Protein AF-A0A7W1ZQX0-F1 (afdb_monomer)

Sequence (144 aa):
MRLIITICLLLVVGCSRSSKIEDSPISLTTNDIIRVETDRGGAAIIQFTTFGPDQEALYRWRYRAPQSKTVQSGTGRVVESFDRKAKSDGNYEVVPNAEHDTTVRAGDLMLEWSYGSDTNGFLYFDPSDTKIQLLDGDNFERKL

pLDDT: mean 84.37, std 21.08, range [29.2, 98.5]

Secondary structure (DSSP, 8-state):
------------------------PEEE-TT-EEEEEETTS-EEEEEEEEEETTTEEEEEEEEE-TT--PPEEEEEEEE--EEEEE-TTS-EEEEE-TT-B-EEEETTEEEEEEEEETTEEEEE--TTTEEEEEE-GGGTTT--

Nearest PDB structures (foldseek):
  7a0q-assembly1_A  TM=3.054E-01  e=5.943E-01  Fusarium vanettenii 77-13-4
  5bsz-assembly1_A  TM=3.217E-01  e=8.138E-01  Streptoalloteichus sp. ATCC 53650
  2wz0-assembly1_F  TM=2.858E-01  e=2.444E+00  Homo sapiens
  1to4-assembly1_A  TM=3.345E-01  e=3.717E+00  Schistosoma mansoni

Radius of gyration: 21.42 Å; Cα contacts (8 Å, |Δi|>4): 295; chains: 1; bounding box: 72×27×56 Å

Foldseek 3Di:
DDDDDDDDPDDPDDPDPPPPPVQPWDKDFQQKWKWKAFPLGKIKIKGWNFAAPQFKTKIKMWIDDRPGPDIDIDIDMAHQDWDWDADPVRHTDTGGDPRHGQWDDHPPDTWGKGGDHRGIITITDDPVTMDMDIDGNVCRPPPD

Mean predicted aligned error: 9.75 Å

Structure (mmCIF, N/CA/C/O backbone):
data_AF-A0A7W1ZQX0-F1
#
_entry.id   AF-A0A7W1ZQX0-F1
#
loop_
_atom_site.group_PDB
_atom_site.id
_atom_site.type_symbol
_atom_site.label_atom_id
_atom_site.label_alt_id
_atom_site.label_comp_id
_atom_site.label_asym_id
_atom_site.label_entity_id
_atom_site.label_seq_id
_atom_site.pdbx_PDB_ins_code
_atom_site.Cartn_x
_atom_site.Cartn_y
_atom_site.Cartn_z
_atom_site.occupancy
_atom_site.B_iso_or_equiv
_atom_site.auth_seq_id
_atom_site.auth_comp_id
_atom_site.auth_asym_id
_atom_site.a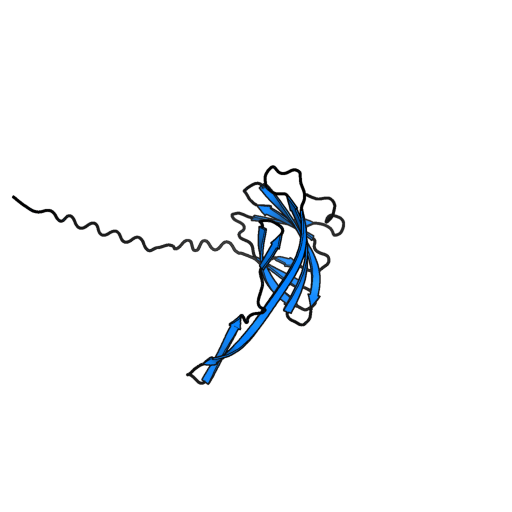uth_atom_id
_atom_site.pdbx_PDB_model_num
ATOM 1 N N . MET A 1 1 ? -57.800 -11.682 -35.455 1.00 35.97 1 MET A N 1
ATOM 2 C CA . MET A 1 1 ? -56.720 -12.424 -36.141 1.00 35.97 1 MET A CA 1
ATOM 3 C C . MET A 1 1 ? -55.493 -11.519 -36.152 1.00 35.97 1 MET A C 1
ATOM 5 O O . MET A 1 1 ? -55.662 -10.408 -36.617 1.00 35.97 1 MET A O 1
ATOM 9 N N . ARG A 1 2 ? -54.383 -11.961 -35.520 1.00 30.78 2 ARG A N 1
ATOM 10 C CA . ARG A 1 2 ? -52.945 -11.558 -35.617 1.00 30.78 2 ARG A CA 1
ATOM 11 C C . ARG A 1 2 ? -52.621 -10.167 -36.232 1.00 30.78 2 ARG A C 1
ATOM 13 O O . ARG A 1 2 ? -53.114 -9.870 -37.302 1.00 30.78 2 ARG A O 1
ATOM 20 N N . LEU A 1 3 ? -51.725 -9.316 -35.724 1.00 29.20 3 LEU A N 1
ATOM 21 C CA . LEU A 1 3 ? -50.488 -9.551 -34.974 1.00 29.20 3 LEU A CA 1
ATOM 22 C C . LEU A 1 3 ? -49.967 -8.221 -34.374 1.00 29.20 3 LEU A C 1
ATOM 24 O O . LEU A 1 3 ? -50.158 -7.149 -34.938 1.00 29.20 3 LEU A O 1
ATOM 28 N N . ILE A 1 4 ? -49.279 -8.362 -33.246 1.00 38.91 4 ILE A N 1
ATOM 29 C CA . ILE A 1 4 ? -48.418 -7.419 -32.518 1.00 38.91 4 ILE A CA 1
ATOM 30 C C . ILE A 1 4 ? -47.214 -6.988 -33.383 1.00 38.91 4 ILE A C 1
ATOM 32 O O . ILE A 1 4 ? -46.764 -7.797 -34.187 1.00 38.91 4 ILE A O 1
ATOM 36 N N . ILE A 1 5 ? -46.687 -5.769 -33.179 1.00 35.41 5 ILE A N 1
ATOM 37 C CA . ILE A 1 5 ? -45.269 -5.448 -32.868 1.00 35.41 5 ILE A CA 1
ATOM 38 C C . ILE A 1 5 ? -45.212 -3.963 -32.457 1.00 35.41 5 ILE A C 1
ATOM 40 O O . ILE A 1 5 ? -45.185 -3.055 -33.283 1.00 35.41 5 ILE A O 1
ATOM 44 N N . THR A 1 6 ? -45.211 -3.725 -31.145 1.00 36.56 6 THR A N 1
ATOM 45 C CA . THR A 1 6 ? -44.746 -2.472 -30.542 1.00 36.56 6 THR A CA 1
ATOM 46 C C . THR A 1 6 ? -43.233 -2.587 -30.418 1.00 36.56 6 THR A C 1
ATOM 48 O O . THR A 1 6 ? -42.734 -3.464 -29.715 1.00 36.56 6 THR A O 1
ATOM 51 N N . ILE A 1 7 ? -42.498 -1.741 -31.135 1.00 39.75 7 ILE A N 1
ATOM 52 C CA . ILE A 1 7 ? -41.038 -1.675 -31.052 1.00 39.75 7 ILE A CA 1
ATOM 53 C C . ILE A 1 7 ? -40.672 -1.005 -29.723 1.00 39.75 7 ILE A C 1
ATOM 55 O O . ILE A 1 7 ? -40.751 0.212 -29.578 1.00 39.75 7 ILE A O 1
ATOM 59 N N . CYS A 1 8 ? -40.278 -1.818 -28.743 1.00 31.23 8 CYS A N 1
ATOM 60 C CA . CYS A 1 8 ? -39.456 -1.380 -27.621 1.00 31.23 8 CYS A CA 1
ATOM 61 C C . CYS A 1 8 ? -38.019 -1.230 -28.125 1.00 31.23 8 CYS A C 1
ATOM 63 O O . CYS A 1 8 ? -37.318 -2.226 -28.291 1.00 31.23 8 CYS A O 1
ATOM 65 N N . LEU A 1 9 ? -37.568 0.004 -28.349 1.00 32.53 9 LEU A N 1
ATOM 66 C CA . LEU A 1 9 ? -36.142 0.284 -28.482 1.00 32.53 9 LEU A CA 1
ATOM 67 C C . LEU A 1 9 ? -35.592 0.622 -27.092 1.00 32.53 9 LEU A C 1
ATOM 69 O O . LEU A 1 9 ? -35.579 1.774 -26.666 1.00 32.53 9 LEU A O 1
ATOM 73 N N . LEU A 1 10 ? -35.190 -0.421 -26.364 1.00 33.03 10 LEU A N 1
ATOM 74 C CA . LEU A 1 10 ? -34.344 -0.305 -25.182 1.00 33.03 10 LEU A CA 1
ATOM 75 C C . LEU A 1 10 ? -32.905 -0.091 -25.678 1.00 33.03 10 LEU A C 1
ATOM 77 O O . LEU A 1 10 ? -32.264 -1.029 -26.143 1.00 33.03 10 LEU A O 1
ATOM 81 N N . LEU A 1 11 ? -32.393 1.134 -25.592 1.00 34.19 11 LEU A N 1
ATOM 82 C CA . LEU A 1 11 ? -30.955 1.401 -25.657 1.00 34.19 11 LEU A CA 1
ATOM 83 C C . LEU A 1 11 ? -30.499 1.785 -24.252 1.00 34.19 11 LEU A C 1
ATOM 85 O O . LEU A 1 11 ? -30.452 2.952 -23.879 1.00 34.19 11 LEU A O 1
ATOM 89 N N . VAL A 1 12 ? -30.201 0.758 -23.458 1.00 42.31 12 VAL A N 1
ATOM 90 C CA . VAL A 1 12 ? -29.390 0.875 -22.245 1.00 42.31 12 VAL A CA 1
ATOM 91 C C . VAL A 1 12 ? -27.971 0.498 -22.640 1.00 42.31 12 VAL A C 1
ATOM 93 O O . VAL A 1 12 ? -27.613 -0.668 -22.564 1.00 42.31 12 VAL A O 1
ATOM 96 N N . VAL A 1 13 ? -27.16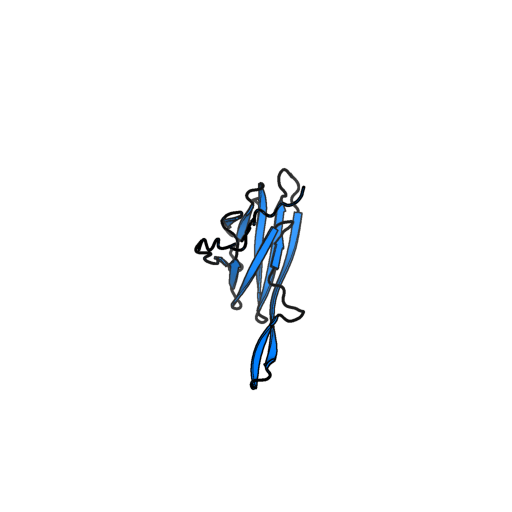8 1.469 -23.074 1.00 46.41 13 VAL A N 1
ATOM 97 C CA . VAL A 1 13 ? -25.711 1.433 -22.882 1.00 46.41 13 VAL A CA 1
ATOM 98 C C . VAL A 1 13 ? -25.248 2.873 -22.724 1.00 46.41 13 VAL A C 1
ATOM 100 O O . VAL A 1 13 ? -25.135 3.632 -23.679 1.00 46.41 13 VAL A O 1
ATOM 103 N N . GLY A 1 14 ? -25.032 3.253 -21.476 1.00 30.81 14 GLY A N 1
ATOM 104 C CA . GLY A 1 14 ? -24.571 4.576 -21.097 1.00 30.81 14 GLY A CA 1
ATOM 105 C C . GLY A 1 14 ? -24.135 4.556 -19.646 1.00 30.81 14 GLY A C 1
ATOM 106 O O . GLY A 1 14 ? -24.608 5.354 -18.845 1.00 30.81 14 GLY A O 1
ATOM 107 N N . CYS A 1 15 ? -23.268 3.604 -19.286 1.00 33.09 15 CYS A N 1
ATOM 108 C CA . CYS A 1 15 ? -22.515 3.697 -18.044 1.00 33.09 15 CYS A CA 1
ATOM 109 C C . CYS A 1 15 ? -21.479 4.812 -18.242 1.00 33.09 15 CYS A C 1
ATOM 111 O O . CYS A 1 15 ? -20.339 4.566 -18.609 1.00 33.09 15 CYS A O 1
ATOM 113 N N . SER A 1 16 ? -21.916 6.060 -18.094 1.00 42.66 16 SER A N 1
ATOM 114 C CA . SER A 1 16 ? -21.031 7.206 -17.937 1.00 42.66 16 SER A CA 1
ATOM 115 C C . SER A 1 16 ? -21.400 7.890 -16.632 1.00 42.66 16 SER A C 1
ATOM 117 O O . SER A 1 16 ? -22.096 8.902 -16.592 1.00 42.66 16 SER A O 1
ATOM 119 N N . ARG A 1 17 ? -20.944 7.293 -15.530 1.00 35.38 17 ARG A N 1
ATOM 120 C CA . ARG A 1 17 ? -20.586 8.066 -14.343 1.00 35.38 17 ARG A CA 1
ATOM 121 C C . ARG A 1 17 ? -19.086 8.309 -14.402 1.00 35.38 17 ARG A C 1
ATOM 123 O O . ARG A 1 17 ? -18.311 7.696 -13.690 1.00 35.38 17 ARG A O 1
ATOM 130 N N . SER A 1 18 ? -18.695 9.234 -15.272 1.00 45.91 18 SER A N 1
ATOM 131 C CA . SER A 1 18 ? -17.502 10.037 -15.028 1.00 45.91 18 SER A CA 1
ATOM 132 C C . SER A 1 18 ? -17.876 11.097 -13.990 1.00 45.91 18 SER A C 1
ATOM 134 O O . SER A 1 18 ? -18.115 12.254 -14.332 1.00 45.91 18 SER A O 1
ATOM 136 N N . SER A 1 19 ? -17.970 10.708 -12.720 1.00 33.88 19 SER A N 1
ATOM 137 C CA . SER A 1 19 ? -17.746 11.655 -11.632 1.00 33.88 19 SER A CA 1
ATOM 138 C C . SER A 1 19 ? -16.254 11.622 -11.367 1.00 33.88 19 SER A C 1
ATOM 140 O O . SER A 1 19 ? -15.772 10.714 -10.702 1.00 33.88 19 SER A O 1
ATOM 142 N N . LYS A 1 20 ? -15.529 12.587 -11.939 1.00 42.81 20 LYS A N 1
ATOM 143 C CA . LYS A 1 20 ? -14.195 12.936 -11.462 1.00 42.81 20 LYS A CA 1
ATOM 144 C C . LYS A 1 20 ? -14.340 13.352 -10.002 1.00 42.81 20 LYS A C 1
ATOM 146 O O . LYS A 1 20 ? -14.658 14.506 -9.721 1.00 42.81 20 LYS A O 1
ATOM 151 N N . ILE A 1 21 ? -14.193 12.402 -9.095 1.00 42.38 21 ILE A N 1
ATOM 152 C CA . ILE A 1 21 ? -13.617 12.721 -7.806 1.00 42.38 21 ILE A CA 1
ATOM 153 C C . ILE A 1 21 ? -12.132 12.886 -8.129 1.00 42.38 21 ILE A C 1
ATOM 155 O O . ILE A 1 21 ? -11.581 12.112 -8.909 1.00 42.38 21 ILE A O 1
ATOM 159 N N . GLU A 1 22 ? -11.514 13.985 -7.707 1.00 44.53 22 GLU A N 1
ATOM 160 C CA . GLU A 1 22 ? -10.061 14.088 -7.810 1.00 44.53 22 GLU A CA 1
ATOM 161 C C . GLU A 1 22 ? -9.473 13.044 -6.858 1.00 44.53 22 GLU A C 1
ATOM 163 O O . GLU A 1 22 ? -9.246 13.320 -5.681 1.00 44.53 22 GLU A O 1
ATOM 168 N N . ASP A 1 23 ? -9.289 11.834 -7.387 1.00 58.62 23 ASP A N 1
ATOM 169 C CA . ASP A 1 23 ? -8.610 10.689 -6.788 1.00 58.62 23 ASP A CA 1
ATOM 170 C C . AS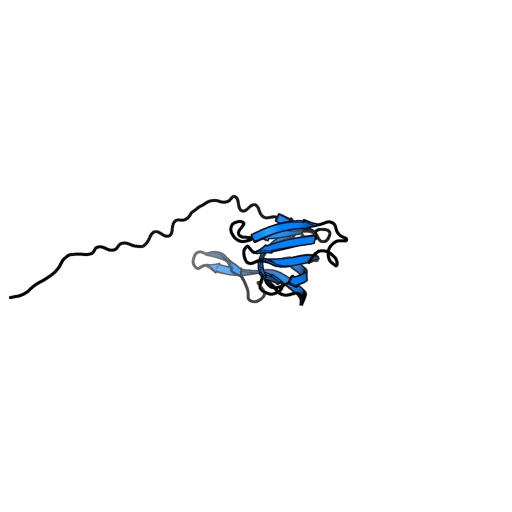P A 1 23 ? -7.125 11.036 -6.657 1.00 58.62 23 ASP A C 1
ATOM 172 O O . ASP A 1 23 ? -6.269 10.542 -7.389 1.00 58.62 23 ASP A O 1
ATOM 176 N N . SER A 1 24 ? -6.812 12.000 -5.793 1.00 70.94 24 SER A N 1
ATOM 177 C CA . SER A 1 24 ? -5.429 12.367 -5.530 1.00 70.94 24 SER A CA 1
ATOM 178 C C . SER A 1 24 ? -4.794 11.210 -4.766 1.00 70.94 24 SER A C 1
ATOM 180 O O . SER A 1 24 ? -5.219 10.939 -3.636 1.00 70.94 24 SER A O 1
ATOM 182 N N . PRO A 1 25 ? -3.806 10.513 -5.351 1.00 87.81 25 PRO A N 1
ATOM 183 C CA . PRO A 1 25 ? -3.139 9.433 -4.653 1.00 87.81 25 PRO A CA 1
ATOM 184 C C . PRO A 1 25 ? -2.486 9.956 -3.379 1.00 87.81 25 PRO A C 1
ATOM 186 O O . PRO A 1 25 ? -1.982 11.082 -3.329 1.00 87.81 25 PRO A O 1
ATOM 189 N N . ILE A 1 26 ? -2.443 9.114 -2.353 1.00 92.19 26 ILE A N 1
ATOM 190 C CA . ILE A 1 26 ? -1.712 9.438 -1.129 1.00 92.19 26 ILE A CA 1
ATOM 191 C C . ILE A 1 26 ? -0.291 8.908 -1.280 1.00 92.19 26 ILE A C 1
ATOM 193 O O . ILE A 1 26 ? -0.095 7.702 -1.411 1.00 92.19 26 ILE A O 1
ATOM 197 N N . SER A 1 27 ? 0.694 9.807 -1.243 1.00 94.75 27 SER A N 1
ATOM 198 C CA . SER A 1 27 ? 2.105 9.425 -1.128 1.00 94.75 27 SER A CA 1
ATOM 199 C C . SER A 1 27 ? 2.390 8.940 0.291 1.00 94.75 27 SER A C 1
ATOM 201 O O . SER A 1 27 ? 2.053 9.629 1.252 1.00 94.75 27 SER A O 1
ATOM 203 N N . LEU A 1 28 ? 3.057 7.796 0.417 1.00 94.62 28 LEU A N 1
ATOM 204 C CA . LEU A 1 28 ? 3.396 7.163 1.690 1.00 94.62 28 LEU A CA 1
ATOM 205 C C . LEU A 1 28 ? 4.870 6.777 1.750 1.00 94.62 28 LEU A C 1
ATOM 207 O O . LEU A 1 28 ? 5.441 6.311 0.767 1.00 94.62 28 LEU A O 1
ATOM 211 N N . THR A 1 29 ? 5.450 6.926 2.933 1.00 95.38 29 THR A N 1
ATOM 212 C CA . THR A 1 29 ? 6.800 6.505 3.316 1.00 95.38 29 THR A CA 1
ATOM 213 C C . THR A 1 29 ? 6.733 5.412 4.385 1.00 95.38 29 THR A C 1
ATOM 215 O O . THR A 1 29 ? 5.661 5.063 4.879 1.00 95.38 29 THR A O 1
ATOM 218 N N . THR A 1 30 ? 7.881 4.873 4.803 1.00 94.56 30 THR A N 1
ATOM 219 C CA . THR A 1 30 ? 7.924 3.867 5.881 1.00 94.56 30 THR A CA 1
ATOM 220 C C . THR A 1 30 ? 7.550 4.417 7.261 1.00 94.56 30 THR A C 1
ATOM 222 O O . THR A 1 30 ? 7.267 3.651 8.186 1.00 94.56 30 THR A O 1
ATOM 225 N N . ASN A 1 31 ? 7.566 5.744 7.418 1.00 92.19 31 ASN A N 1
ATOM 226 C CA . ASN A 1 31 ? 7.183 6.419 8.658 1.00 92.19 31 ASN A CA 1
ATOM 227 C C . ASN A 1 31 ? 5.668 6.615 8.767 1.00 92.19 31 ASN A C 1
ATOM 229 O O . ASN A 1 31 ? 5.164 6.854 9.865 1.00 92.19 31 ASN A O 1
ATOM 233 N N . ASP A 1 32 ? 4.952 6.502 7.648 1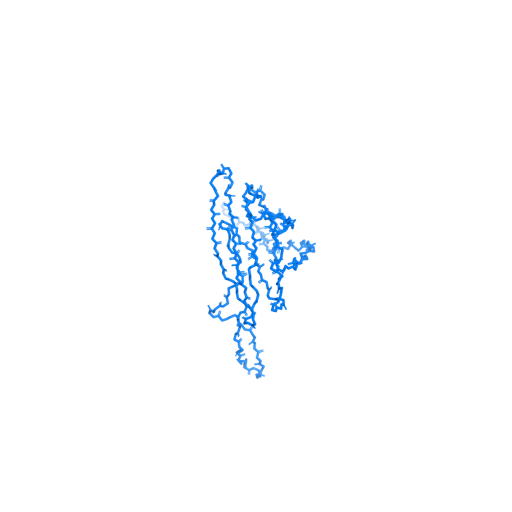.00 94.44 32 ASP A N 1
ATOM 234 C CA . ASP A 1 32 ? 3.519 6.732 7.597 1.00 94.44 32 ASP A CA 1
ATOM 235 C C . ASP A 1 32 ? 2.758 5.468 7.987 1.00 94.44 32 ASP A C 1
ATOM 237 O O . ASP A 1 32 ? 3.003 4.365 7.490 1.00 94.44 32 ASP A O 1
ATOM 241 N N . ILE A 1 33 ? 1.786 5.643 8.876 1.00 95.00 33 ILE A N 1
ATOM 242 C CA . ILE A 1 33 ? 0.800 4.621 9.201 1.00 95.00 33 ILE A CA 1
ATOM 243 C C . ILE A 1 33 ? -0.535 5.130 8.707 1.00 95.00 33 ILE A C 1
ATOM 245 O O . ILE A 1 33 ? -0.953 6.231 9.058 1.00 95.00 33 ILE A O 1
ATOM 249 N N . ILE A 1 34 ? -1.238 4.311 7.939 1.00 95.00 34 ILE A N 1
ATOM 250 C CA . ILE A 1 34 ? -2.580 4.647 7.489 1.00 95.00 34 ILE A CA 1
ATOM 251 C C . ILE A 1 34 ? -3.612 3.792 8.193 1.00 95.00 34 ILE A C 1
ATOM 253 O O . ILE A 1 34 ? -3.426 2.597 8.424 1.00 95.00 34 ILE A O 1
ATOM 257 N N . ARG A 1 35 ? -4.734 4.425 8.500 1.00 95.25 35 ARG A N 1
ATOM 258 C CA . ARG A 1 35 ? -5.972 3.770 8.871 1.00 95.25 35 ARG A CA 1
ATOM 259 C C . ARG A 1 35 ? -6.949 3.891 7.727 1.00 95.25 35 ARG A C 1
ATOM 261 O O . ARG A 1 35 ? -7.197 4.992 7.247 1.00 95.25 35 ARG A O 1
ATOM 268 N N . VAL A 1 36 ? -7.499 2.759 7.333 1.00 95.12 36 VAL A N 1
ATOM 269 C CA . VAL A 1 36 ? -8.440 2.641 6.233 1.00 95.12 36 VAL A CA 1
ATOM 270 C C . VAL A 1 36 ? -9.745 2.123 6.806 1.00 95.12 36 VAL A C 1
ATOM 272 O O . VAL A 1 36 ? -9.758 1.082 7.459 1.00 95.12 36 VAL A O 1
ATOM 275 N N . GLU A 1 37 ? -10.833 2.851 6.606 1.00 94.88 37 GLU A N 1
ATOM 276 C CA . GLU A 1 37 ? -12.175 2.445 7.016 1.00 94.88 37 GLU A CA 1
ATOM 277 C C . GLU A 1 37 ? -13.083 2.318 5.806 1.00 94.88 37 GLU A C 1
ATOM 279 O O . GLU A 1 37 ? -13.140 3.220 4.977 1.00 94.88 37 GLU A O 1
ATOM 284 N N . THR A 1 38 ? -13.841 1.231 5.767 1.00 92.62 38 THR A N 1
ATOM 285 C CA . THR A 1 38 ? -14.922 1.032 4.797 1.00 92.62 38 THR A CA 1
ATOM 286 C C . THR A 1 38 ? -16.235 1.580 5.346 1.00 92.62 38 THR A C 1
ATOM 288 O O . THR A 1 38 ? -16.469 1.573 6.560 1.00 92.62 38 THR A O 1
ATOM 291 N N . ASP A 1 39 ? -17.135 1.995 4.462 1.00 89.88 39 ASP A N 1
ATOM 292 C CA . ASP A 1 39 ? -18.516 2.379 4.778 1.00 89.88 39 ASP A CA 1
ATOM 293 C C . ASP A 1 39 ? -19.293 1.295 5.560 1.00 89.88 39 ASP A C 1
ATOM 295 O O . ASP A 1 39 ? -20.127 1.603 6.414 1.00 89.88 39 ASP A O 1
ATOM 299 N N . ARG A 1 40 ? -18.958 0.018 5.337 1.00 88.44 40 ARG A N 1
ATOM 300 C CA . ARG A 1 40 ? -19.508 -1.155 6.040 1.00 88.44 40 ARG A CA 1
ATOM 301 C C . ARG A 1 40 ? -18.934 -1.362 7.445 1.00 88.44 40 ARG A C 1
ATOM 303 O O . ARG A 1 40 ? -19.358 -2.285 8.137 1.00 88.44 40 ARG A O 1
ATOM 310 N N . GLY A 1 41 ? -17.992 -0.528 7.887 1.00 90.12 41 GLY A N 1
ATOM 311 C CA . GLY A 1 41 ? -17.441 -0.533 9.246 1.00 90.12 41 GLY A CA 1
ATOM 312 C C . GLY A 1 41 ? -16.241 -1.460 9.468 1.00 90.12 41 GLY A C 1
ATOM 313 O O . GLY A 1 41 ? -15.798 -1.617 10.607 1.00 90.12 41 GLY A O 1
ATOM 314 N N . GLY A 1 42 ? -15.706 -2.073 8.411 1.00 94.69 42 GLY A N 1
ATOM 315 C CA . GLY A 1 42 ? -14.419 -2.768 8.461 1.00 94.69 42 GLY A CA 1
ATOM 316 C C . GLY A 1 42 ? -13.278 -1.756 8.493 1.00 94.69 42 GLY A C 1
ATOM 317 O O . GLY A 1 42 ? -13.360 -0.732 7.812 1.00 94.69 42 GLY A O 1
ATOM 318 N N . ALA A 1 43 ? -12.230 -2.033 9.269 1.00 95.81 43 ALA A N 1
ATOM 319 C 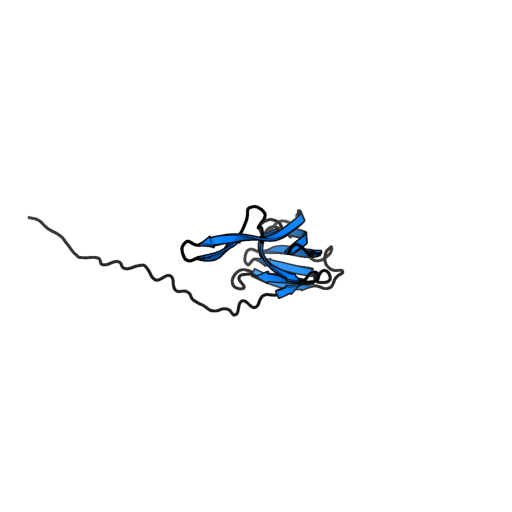CA . ALA A 1 43 ? -11.091 -1.131 9.412 1.00 95.81 43 ALA A CA 1
ATOM 320 C C . ALA A 1 43 ? -9.754 -1.873 9.321 1.00 95.81 43 ALA A C 1
ATOM 322 O O . ALA A 1 43 ? -9.584 -2.927 9.937 1.00 95.81 43 ALA A O 1
ATOM 323 N N . ALA A 1 44 ? -8.797 -1.290 8.603 1.00 96.38 44 ALA A N 1
ATOM 324 C CA . ALA A 1 44 ? -7.420 -1.751 8.507 1.00 96.38 44 ALA A CA 1
ATOM 325 C C . ALA A 1 44 ? -6.441 -0.677 8.995 1.00 96.38 44 ALA A C 1
ATOM 327 O O . ALA A 1 44 ? -6.679 0.518 8.838 1.00 96.38 44 ALA A O 1
ATOM 328 N N . ILE A 1 45 ? -5.321 -1.116 9.560 1.00 96.50 45 ILE A N 1
ATOM 329 C CA . ILE A 1 45 ? -4.123 -0.307 9.777 1.00 96.50 45 ILE A CA 1
ATOM 330 C C . ILE A 1 45 ? -3.034 -0.902 8.902 1.00 96.50 45 ILE A C 1
ATOM 332 O O . ILE A 1 45 ? -2.798 -2.107 8.979 1.00 96.50 45 ILE A O 1
ATOM 336 N N . ILE A 1 46 ? -2.383 -0.083 8.085 1.00 96.88 46 ILE A N 1
ATOM 337 C CA . ILE A 1 46 ? -1.356 -0.520 7.139 1.00 96.88 46 ILE A CA 1
ATOM 338 C C . ILE A 1 46 ? -0.126 0.365 7.324 1.00 96.88 46 ILE A C 1
ATOM 340 O O . ILE A 1 46 ? -0.241 1.577 7.507 1.00 96.88 46 ILE A O 1
ATOM 344 N N . GLN A 1 47 ? 1.049 -0.253 7.290 1.00 96.75 47 GLN A N 1
ATOM 345 C CA . GLN A 1 47 ? 2.328 0.443 7.273 1.00 96.75 47 GLN A CA 1
ATOM 346 C C . GLN A 1 47 ? 3.267 -0.259 6.301 1.00 96.75 47 GLN A C 1
ATOM 348 O O . GLN A 1 47 ? 3.514 -1.461 6.437 1.00 96.75 47 GLN A O 1
ATOM 353 N N . PHE A 1 48 ? 3.832 0.502 5.369 1.00 97.25 48 PHE A N 1
ATOM 354 C CA . PHE A 1 48 ? 4.946 0.028 4.560 1.00 97.25 48 PHE A CA 1
ATOM 355 C C . PHE A 1 48 ? 6.206 -0.033 5.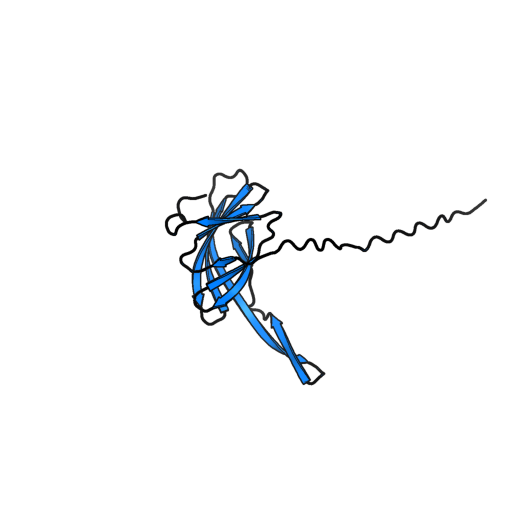420 1.00 97.25 48 PHE A C 1
ATOM 357 O O . PHE A 1 48 ? 6.555 0.917 6.113 1.00 97.25 48 PHE A O 1
ATOM 364 N N . THR A 1 49 ? 6.881 -1.174 5.415 1.00 97.00 49 THR A N 1
ATOM 365 C CA . THR A 1 49 ? 8.112 -1.394 6.181 1.00 97.00 49 THR A CA 1
ATOM 366 C C . THR A 1 49 ? 9.354 -1.204 5.325 1.00 97.00 49 THR A C 1
ATOM 368 O O . THR A 1 49 ? 10.443 -1.0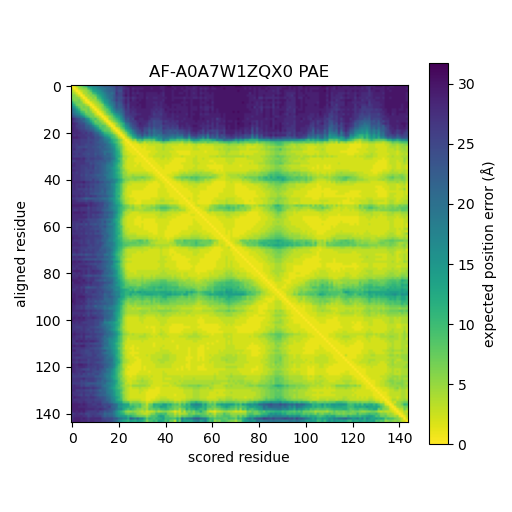08 5.860 1.00 97.00 49 THR A O 1
ATOM 371 N N . THR A 1 50 ? 9.217 -1.292 4.002 1.00 97.56 50 THR A N 1
ATOM 372 C CA . THR A 1 50 ? 10.324 -1.163 3.051 1.00 97.56 50 THR A CA 1
ATOM 373 C C . THR A 1 50 ? 9.790 -0.718 1.696 1.00 97.56 50 THR A C 1
ATOM 375 O O . THR A 1 50 ? 8.737 -1.197 1.280 1.00 97.56 50 THR A O 1
ATOM 378 N N . PHE A 1 51 ? 10.547 0.142 1.020 1.00 97.62 51 PHE A N 1
ATOM 379 C CA . PHE A 1 51 ? 10.472 0.398 -0.418 1.00 97.62 51 PHE A CA 1
ATOM 380 C C . PHE A 1 51 ? 11.819 -0.019 -1.019 1.00 97.62 51 PHE A C 1
ATOM 382 O O . PHE A 1 51 ? 12.852 0.167 -0.371 1.00 97.62 51 PHE A O 1
ATOM 389 N N . GLY A 1 52 ? 11.806 -0.660 -2.186 1.00 91.69 52 GLY A N 1
ATOM 390 C CA . GLY A 1 52 ? 12.988 -1.290 -2.770 1.00 91.69 52 GLY A CA 1
ATOM 391 C C . GLY A 1 52 ? 13.212 -0.938 -4.244 1.00 91.69 52 GLY A C 1
ATOM 392 O O . GLY A 1 52 ? 12.266 -0.543 -4.928 1.00 91.69 52 GLY A O 1
ATOM 393 N N . PRO A 1 53 ? 14.449 -1.138 -4.740 1.00 89.50 53 PRO A N 1
ATOM 394 C CA . PRO A 1 53 ? 14.880 -0.734 -6.084 1.00 89.50 53 PRO A CA 1
ATOM 395 C C . PRO A 1 53 ? 14.161 -1.460 -7.225 1.00 89.50 53 PRO A C 1
ATOM 397 O O . PRO A 1 53 ? 14.119 -0.960 -8.349 1.00 89.50 53 PRO A O 1
ATOM 400 N N . ASP A 1 54 ? 13.551 -2.610 -6.943 1.00 92.81 54 ASP A N 1
ATOM 401 C CA . ASP A 1 54 ? 12.840 -3.435 -7.923 1.00 92.81 54 ASP A CA 1
ATOM 402 C C . ASP A 1 54 ? 11.353 -3.067 -8.038 1.00 92.81 54 ASP A C 1
ATOM 404 O O . ASP A 1 54 ? 10.513 -3.910 -8.345 1.00 92.81 54 ASP A O 1
ATOM 408 N N . GLN A 1 55 ? 11.022 -1.799 -7.771 1.00 96.81 55 GLN A N 1
ATOM 409 C CA . GLN A 1 55 ? 9.649 -1.283 -7.777 1.00 96.81 55 GLN A CA 1
ATOM 410 C C . GLN A 1 55 ? 8.723 -2.076 -6.849 1.00 96.81 55 GLN A C 1
ATOM 412 O O . GLN A 1 55 ? 7.550 -2.311 -7.145 1.00 96.81 55 GLN A O 1
ATOM 417 N N . GLU A 1 56 ? 9.269 -2.508 -5.715 1.00 97.25 56 GLU A N 1
ATOM 418 C CA . GLU A 1 56 ? 8.565 -3.312 -4.728 1.00 97.25 56 GLU A CA 1
ATOM 419 C C . GLU A 1 56 ? 8.465 -2.603 -3.383 1.00 97.25 56 GLU A C 1
ATOM 421 O O . GLU A 1 56 ? 9.285 -1.755 -3.020 1.00 97.25 56 GLU A O 1
ATOM 426 N N . ALA A 1 57 ? 7.457 -2.993 -2.613 1.00 98.31 57 ALA A N 1
ATOM 427 C CA . ALA A 1 57 ? 7.327 -2.584 -1.231 1.00 98.31 57 ALA A CA 1
ATOM 428 C C . ALA A 1 57 ? 6.819 -3.737 -0.367 1.00 98.31 57 ALA A C 1
ATOM 430 O O . ALA A 1 57 ? 5.974 -4.540 -0.772 1.00 98.31 57 ALA A O 1
ATOM 431 N N . LEU A 1 58 ? 7.328 -3.794 0.860 1.00 98.50 58 LEU A N 1
ATOM 432 C CA . LEU A 1 58 ? 6.854 -4.704 1.896 1.00 98.50 58 LEU A CA 1
ATOM 433 C C . LEU A 1 58 ? 6.001 -3.919 2.877 1.00 98.50 58 LEU A C 1
ATOM 435 O O . LEU A 1 58 ? 6.315 -2.775 3.212 1.00 98.50 58 LEU A O 1
ATOM 439 N N . TYR A 1 59 ? 4.936 -4.537 3.365 1.00 98.38 59 TYR A N 1
ATOM 440 C CA . TYR A 1 59 ? 4.044 -3.903 4.320 1.00 98.38 59 TYR A CA 1
ATOM 441 C C . TYR A 1 59 ? 3.563 -4.881 5.383 1.00 98.38 59 TYR A C 1
ATOM 443 O O . TYR A 1 59 ? 3.563 -6.102 5.213 1.00 98.38 59 TYR A O 1
ATOM 451 N N . ARG A 1 60 ? 3.125 -4.315 6.502 1.00 97.69 60 ARG A N 1
ATOM 452 C CA . ARG A 1 60 ? 2.425 -5.012 7.577 1.00 97.69 60 ARG A CA 1
ATOM 453 C C . ARG A 1 60 ? 1.047 -4.412 7.763 1.00 97.69 60 ARG A C 1
ATOM 455 O O . ARG A 1 60 ? 0.838 -3.222 7.523 1.00 97.69 60 ARG A O 1
ATOM 462 N N . TRP A 1 61 ? 0.114 -5.235 8.212 1.00 97.88 61 TRP A N 1
ATOM 463 C CA . TRP A 1 61 ? -1.260 -4.812 8.389 1.00 97.88 61 TRP A CA 1
ATOM 464 C C . TRP A 1 61 ? -1.916 -5.452 9.601 1.00 97.88 61 TRP A C 1
ATOM 466 O O . TRP A 1 61 ? -1.537 -6.528 10.073 1.00 97.88 61 TRP A O 1
ATOM 476 N N . ARG A 1 62 ? -2.941 -4.763 10.089 1.00 97.19 62 ARG A N 1
ATOM 477 C CA . ARG A 1 62 ? -3.911 -5.273 11.050 1.00 97.19 62 ARG A CA 1
ATOM 478 C C . ARG A 1 62 ? -5.303 -4.951 10.529 1.00 97.19 62 ARG A C 1
ATOM 480 O O . ARG A 1 62 ? -5.502 -3.881 9.967 1.00 97.19 62 ARG A O 1
ATOM 487 N N . TYR A 1 63 ? -6.260 -5.844 10.724 1.00 96.81 63 TYR A N 1
ATOM 488 C CA . TYR A 1 63 ? -7.619 -5.697 10.216 1.00 96.81 63 TYR A CA 1
ATOM 489 C C . TYR A 1 63 ? -8.644 -6.132 11.255 1.00 96.81 63 TYR A C 1
ATOM 491 O O . TYR A 1 63 ? -8.447 -7.118 11.966 1.00 96.81 63 TYR A O 1
ATOM 499 N N . ARG A 1 64 ? -9.763 -5.414 11.312 1.00 96.62 64 ARG A N 1
ATOM 500 C CA . ARG A 1 64 ? -10.960 -5.811 12.047 1.00 96.62 64 ARG A CA 1
ATOM 501 C C . ARG A 1 64 ? -12.162 -5.760 11.112 1.00 96.62 64 ARG A C 1
ATOM 503 O O . ARG A 1 64 ? -12.528 -4.688 10.628 1.00 96.62 64 ARG A O 1
ATOM 510 N N . ALA A 1 65 ? -12.792 -6.916 10.926 1.00 95.00 65 ALA A N 1
ATOM 511 C CA . ALA A 1 65 ? -14.029 -7.043 10.165 1.00 95.00 65 ALA A CA 1
ATOM 512 C C . ALA A 1 65 ? -15.188 -6.258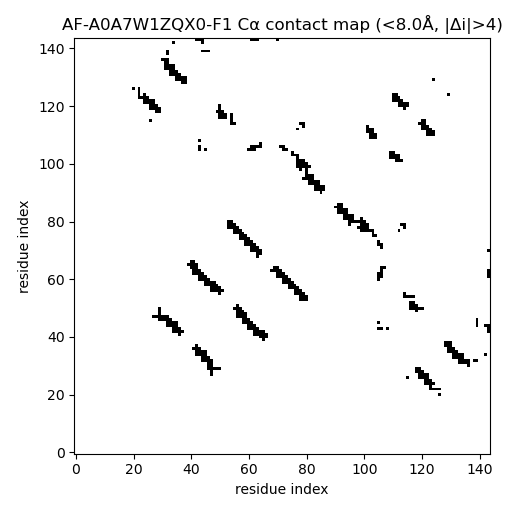 10.809 1.00 95.00 65 ALA A C 1
ATOM 514 O O . ALA A 1 65 ? -15.182 -6.059 12.033 1.00 95.00 65 ALA A O 1
ATOM 515 N N . PRO A 1 66 ? -16.209 -5.857 10.027 1.00 93.94 66 PRO A N 1
ATOM 516 C CA . PRO A 1 66 ? -17.423 -5.253 10.562 1.00 93.94 66 PRO A CA 1
ATOM 517 C C . PRO A 1 66 ? -17.987 -6.062 11.731 1.00 93.94 66 PRO A C 1
ATOM 519 O O . PRO A 1 66 ? -18.128 -7.279 11.640 1.00 93.94 66 PRO A O 1
ATOM 522 N N . GLN A 1 67 ? -18.310 -5.386 12.837 1.00 89.00 67 GLN A N 1
ATOM 523 C CA . GLN A 1 67 ? -18.928 -5.986 14.033 1.00 89.00 67 GLN A CA 1
ATOM 524 C C . GLN A 1 67 ? -18.089 -7.070 14.747 1.00 89.00 67 GLN A C 1
ATOM 526 O O . GLN A 1 67 ? -18.522 -7.609 15.767 1.00 89.00 67 GLN A O 1
ATOM 531 N N . SER A 1 68 ? -16.877 -7.363 14.274 1.00 91.31 68 SER A N 1
ATOM 532 C CA . SER A 1 68 ? -15.956 -8.284 14.934 1.00 91.31 68 SER A CA 1
ATOM 533 C C . SER A 1 68 ? -15.193 -7.576 16.049 1.00 91.31 68 SER A C 1
ATOM 535 O O . SER A 1 68 ? -14.852 -6.402 15.938 1.00 91.31 68 SER A O 1
ATOM 537 N N . LYS A 1 69 ? -14.874 -8.300 17.125 1.00 88.50 69 LYS A N 1
ATOM 538 C CA . LYS A 1 69 ? -13.899 -7.856 18.140 1.00 88.50 69 LYS A CA 1
ATOM 539 C C . LYS A 1 69 ? -12.502 -8.423 17.896 1.00 88.50 69 LYS A C 1
ATOM 541 O O . LYS A 1 69 ? -11.549 -8.002 18.545 1.00 88.50 69 LYS A O 1
ATOM 546 N N . THR A 1 70 ? -12.383 -9.380 16.982 1.00 93.94 70 THR A N 1
ATOM 547 C CA . THR A 1 70 ? -11.120 -10.038 16.669 1.00 93.94 70 THR A CA 1
ATOM 548 C C . THR A 1 70 ? -10.349 -9.204 15.663 1.00 93.94 70 THR A C 1
ATOM 550 O O . THR A 1 70 ? -10.876 -8.843 14.610 1.00 93.94 70 THR A O 1
ATOM 553 N N . VAL A 1 71 ? -9.089 -8.935 15.993 1.00 95.94 71 VAL A N 1
ATOM 554 C CA . VAL A 1 71 ? -8.127 -8.314 15.087 1.00 95.94 71 VAL A CA 1
ATOM 555 C C . VAL A 1 71 ? -7.288 -9.409 14.444 1.00 95.94 71 VAL A C 1
ATOM 557 O O . VAL A 1 71 ? -6.703 -10.238 15.139 1.00 95.94 71 VAL A O 1
ATOM 560 N N . GLN A 1 72 ? -7.232 -9.396 13.120 1.00 96.38 72 GLN A N 1
ATOM 561 C CA . GLN A 1 72 ? -6.298 -10.181 12.323 1.00 96.38 72 GLN A CA 1
ATOM 562 C C . GLN A 1 72 ? -5.081 -9.322 11.989 1.00 96.38 72 GLN A C 1
ATOM 564 O O . GLN A 1 72 ? -5.164 -8.094 11.972 1.00 96.38 72 GLN A O 1
ATOM 569 N N . SER A 1 73 ? -3.952 -9.956 11.714 1.00 97.31 73 SER A N 1
ATOM 570 C CA . SER A 1 73 ? -2.741 -9.270 11.282 1.00 97.31 73 SER A CA 1
ATOM 571 C C . SER A 1 73 ? -1.984 -10.101 10.262 1.00 97.31 73 SER A C 1
ATOM 573 O O . SER A 1 73 ? -2.184 -11.312 10.149 1.00 97.31 73 SER A O 1
ATOM 575 N N . GLY A 1 74 ? -1.105 -9.437 9.525 1.00 97.62 74 GLY A N 1
ATOM 576 C CA . GLY A 1 74 ? -0.253 -10.092 8.553 1.00 97.62 74 GLY A CA 1
ATOM 577 C C . GLY A 1 74 ? 0.752 -9.141 7.932 1.00 97.62 74 GLY A C 1
ATOM 578 O O . GLY A 1 74 ? 0.900 -7.983 8.334 1.00 97.62 74 GLY A O 1
ATOM 579 N N . THR A 1 75 ? 1.445 -9.663 6.935 1.00 98.50 75 THR A N 1
ATOM 580 C CA . THR A 1 75 ? 2.358 -8.923 6.072 1.00 98.50 75 THR A CA 1
ATOM 581 C C . THR A 1 75 ? 1.970 -9.142 4.617 1.00 98.50 75 THR A C 1
ATOM 583 O O . THR A 1 75 ? 1.146 -10.005 4.306 1.00 98.50 75 THR A O 1
ATOM 586 N N . GLY A 1 76 ? 2.540 -8.342 3.725 1.00 98.12 76 GLY A N 1
ATOM 587 C CA . GLY A 1 76 ? 2.400 -8.527 2.292 1.00 98.12 76 GLY A CA 1
ATOM 588 C C . GLY A 1 76 ? 3.516 -7.843 1.517 1.00 98.12 76 GLY A C 1
ATOM 589 O O . GLY A 1 76 ? 4.360 -7.143 2.084 1.00 98.12 76 GLY A O 1
ATOM 590 N N . ARG A 1 77 ? 3.501 -8.086 0.210 1.00 98.12 77 ARG A N 1
ATOM 591 C CA . ARG A 1 77 ? 4.415 -7.517 -0.775 1.00 98.12 77 ARG A CA 1
ATOM 592 C C . ARG A 1 77 ? 3.585 -7.001 -1.940 1.00 98.12 77 ARG A C 1
ATOM 594 O O . ARG A 1 77 ? 2.652 -7.681 -2.354 1.00 98.12 77 ARG A O 1
ATOM 601 N N . VAL A 1 78 ? 3.944 -5.830 -2.443 1.00 98.50 78 VAL A N 1
ATOM 602 C CA . VAL A 1 78 ? 3.473 -5.299 -3.725 1.00 98.50 78 VAL A CA 1
ATOM 603 C C . VAL A 1 78 ? 4.669 -5.065 -4.631 1.00 98.50 78 VAL A C 1
ATOM 605 O O . VAL A 1 78 ? 5.766 -4.798 -4.139 1.00 98.50 78 VAL A O 1
ATOM 608 N N . VAL A 1 79 ? 4.471 -5.207 -5.936 1.00 98.12 79 VAL A N 1
ATOM 609 C CA . VAL A 1 79 ? 5.507 -5.002 -6.946 1.00 98.12 79 VAL A CA 1
ATOM 610 C C . VAL A 1 79 ? 4.897 -4.544 -8.269 1.00 98.12 79 VAL A C 1
ATOM 612 O O . VAL A 1 79 ? 3.946 -5.139 -8.780 1.00 98.12 79 VAL A O 1
ATOM 615 N N . GLU A 1 80 ? 5.485 -3.501 -8.846 1.00 97.44 80 GLU A N 1
ATOM 616 C CA . GLU A 1 80 ? 5.209 -3.054 -10.208 1.00 97.44 80 GLU A CA 1
ATOM 617 C C . GLU A 1 80 ? 6.244 -3.640 -11.170 1.00 97.44 80 GLU A C 1
ATOM 619 O O . GLU A 1 80 ? 7.343 -3.121 -11.334 1.00 97.44 80 GLU A O 1
ATOM 624 N N . SER A 1 81 ? 5.893 -4.749 -11.825 1.00 96.00 81 SER A N 1
ATOM 625 C CA . SER A 1 81 ? 6.794 -5.444 -12.753 1.00 96.00 81 SER A CA 1
ATOM 626 C C . SER A 1 81 ? 6.193 -5.531 -14.156 1.00 96.00 81 SER A C 1
ATOM 628 O O . SER A 1 81 ? 5.001 -5.800 -14.320 1.00 96.00 81 SER A O 1
ATOM 630 N N . PHE A 1 82 ? 6.994 -5.265 -15.188 1.00 95.19 82 PHE A N 1
ATOM 631 C CA . PHE A 1 82 ? 6.515 -5.199 -16.569 1.00 95.19 82 PHE A CA 1
ATOM 632 C C . PHE A 1 82 ? 7.525 -5.773 -17.563 1.00 95.19 82 PHE A C 1
ATOM 634 O O . PHE A 1 82 ? 8.730 -5.566 -17.438 1.00 95.19 82 PHE A O 1
ATOM 641 N N . ASP A 1 83 ? 7.010 -6.398 -18.619 1.00 94.75 83 ASP A N 1
ATOM 642 C CA . ASP A 1 83 ? 7.783 -6.817 -19.784 1.00 94.75 83 ASP A CA 1
ATOM 643 C C . ASP A 1 83 ? 7.650 -5.802 -20.921 1.00 94.75 83 ASP A C 1
ATOM 645 O O . ASP A 1 83 ? 6.605 -5.171 -21.110 1.00 94.75 83 ASP A O 1
ATOM 649 N N . ARG A 1 84 ? 8.691 -5.706 -21.755 1.00 94.06 84 ARG A N 1
ATOM 650 C CA . ARG A 1 84 ? 8.629 -4.987 -23.034 1.00 94.06 84 ARG A CA 1
ATOM 651 C C . ARG A 1 84 ? 8.372 -5.980 -24.159 1.00 94.06 84 ARG A C 1
ATOM 653 O O . ARG A 1 84 ? 9.214 -6.833 -24.431 1.00 94.06 84 ARG A O 1
ATOM 660 N N . LYS A 1 85 ? 7.240 -5.847 -24.846 1.00 93.12 85 LYS A N 1
ATOM 661 C CA . LYS A 1 85 ? 6.890 -6.682 -26.003 1.00 93.12 85 LYS A CA 1
ATOM 662 C C . LYS A 1 85 ? 6.951 -5.867 -27.283 1.00 93.12 85 LYS A C 1
ATOM 664 O O . LYS A 1 85 ? 6.443 -4.751 -27.338 1.00 93.12 85 LYS A O 1
ATOM 669 N N . ALA A 1 86 ? 7.598 -6.417 -28.305 1.00 94.06 86 ALA A N 1
ATOM 670 C CA . ALA A 1 86 ? 7.636 -5.798 -29.621 1.00 94.06 86 ALA A CA 1
ATOM 671 C C . ALA A 1 86 ? 6.257 -5.898 -30.289 1.00 94.06 86 ALA A C 1
ATOM 673 O O . ALA A 1 86 ? 5.627 -6.956 -30.287 1.00 94.06 86 ALA A O 1
ATOM 674 N N . LYS A 1 87 ? 5.812 -4.797 -30.883 1.00 93.31 87 LYS A N 1
ATOM 675 C CA . LYS A 1 87 ? 4.615 -4.703 -31.714 1.00 93.31 87 LYS A CA 1
ATOM 676 C C . LYS A 1 87 ? 4.967 -4.934 -33.182 1.00 93.31 87 LYS A C 1
ATOM 678 O O . LYS A 1 87 ? 6.112 -4.782 -33.605 1.00 93.31 87 LYS A O 1
ATOM 683 N N . SER A 1 88 ? 3.956 -5.255 -33.986 1.00 92.00 88 SER A N 1
ATOM 684 C CA . SER A 1 88 ? 4.103 -5.478 -35.432 1.00 92.00 88 SER A CA 1
ATOM 685 C C . SER A 1 88 ? 4.523 -4.232 -36.221 1.00 92.00 88 SER A C 1
ATOM 687 O O . SER A 1 88 ? 5.001 -4.359 -37.342 1.00 92.00 88 SER A O 1
ATOM 689 N N . ASP A 1 89 ? 4.334 -3.038 -35.657 1.00 93.50 89 ASP A N 1
ATOM 690 C CA . ASP A 1 89 ? 4.738 -1.749 -36.235 1.00 93.50 89 ASP A CA 1
ATOM 691 C C . ASP A 1 89 ? 6.196 -1.365 -35.899 1.00 93.50 89 ASP A C 1
ATOM 693 O O . ASP A 1 89 ? 6.646 -0.282 -36.265 1.00 93.50 89 ASP A O 1
ATOM 697 N N . GLY A 1 90 ? 6.933 -2.240 -35.204 1.00 90.44 90 GLY A N 1
ATOM 698 C CA . GLY A 1 90 ? 8.309 -1.999 -34.765 1.00 90.44 90 GLY A CA 1
ATOM 699 C C . GLY A 1 90 ? 8.437 -1.210 -33.456 1.00 90.44 90 GLY A C 1
ATOM 700 O O . GLY A 1 90 ? 9.556 -1.033 -32.975 1.00 90.44 90 GLY A O 1
ATOM 701 N N . ASN A 1 91 ? 7.328 -0.768 -32.852 1.00 94.25 91 ASN A N 1
ATOM 702 C CA . ASN A 1 91 ? 7.325 -0.154 -31.523 1.00 94.25 91 ASN A CA 1
ATOM 703 C C . ASN A 1 91 ? 7.310 -1.219 -30.415 1.00 94.25 91 ASN A C 1
ATOM 705 O O . ASN A 1 91 ? 7.173 -2.411 -30.674 1.00 94.25 91 ASN A O 1
ATOM 709 N N . TYR A 1 92 ? 7.425 -0.792 -29.156 1.00 92.75 92 TYR A N 1
ATOM 710 C CA . TYR A 1 92 ? 7.256 -1.666 -27.991 1.00 92.75 92 TYR A CA 1
ATOM 711 C C . TYR A 1 92 ? 6.012 -1.268 -27.190 1.00 92.75 92 TYR A C 1
ATOM 713 O O . TYR A 1 92 ? 5.694 -0.086 -27.073 1.00 92.75 92 TYR A O 1
ATOM 721 N N . GLU A 1 93 ? 5.330 -2.248 -26.603 1.00 94.38 93 GLU A N 1
ATOM 722 C CA . GLU A 1 93 ? 4.416 -2.057 -25.470 1.00 94.38 93 GLU A CA 1
ATOM 723 C C . GLU A 1 93 ? 5.052 -2.521 -24.168 1.00 94.38 93 GLU A C 1
ATOM 725 O O . GLU A 1 93 ? 5.882 -3.429 -24.153 1.00 94.38 93 GLU A O 1
ATOM 730 N N . VAL A 1 94 ? 4.626 -1.884 -23.081 1.00 93.56 94 VAL A N 1
ATOM 731 C CA . VAL A 1 94 ? 4.901 -2.303 -21.711 1.00 93.56 94 VAL A CA 1
ATOM 732 C C . VAL A 1 94 ? 3.655 -3.019 -21.213 1.00 93.56 94 VAL A C 1
ATOM 734 O O . VAL A 1 94 ? 2.560 -2.461 -21.290 1.00 93.56 94 VAL A O 1
ATOM 737 N N . VAL A 1 95 ? 3.806 -4.256 -20.751 1.00 94.69 95 VAL A N 1
ATOM 738 C CA . VAL A 1 95 ? 2.694 -5.064 -20.239 1.00 94.69 95 VAL A CA 1
ATOM 739 C C . VAL A 1 95 ? 3.067 -5.676 -18.893 1.00 94.69 95 VAL A C 1
ATOM 741 O O . VAL A 1 95 ? 4.217 -6.088 -18.737 1.00 94.69 95 VAL A O 1
ATOM 744 N N . PRO A 1 96 ? 2.137 -5.758 -17.925 1.00 94.94 96 PRO A N 1
ATOM 745 C CA . PRO A 1 96 ? 2.381 -6.452 -16.666 1.00 94.94 96 PRO A CA 1
ATOM 746 C C . PRO A 1 96 ? 2.877 -7.877 -16.909 1.00 94.94 96 PRO A C 1
ATOM 748 O O . PRO A 1 96 ? 2.345 -8.584 -17.773 1.00 94.94 96 PRO A O 1
ATOM 751 N N . ASN A 1 97 ? 3.902 -8.289 -16.169 1.00 95.12 97 ASN A N 1
ATOM 752 C CA . ASN A 1 97 ? 4.401 -9.662 -16.219 1.00 95.12 97 ASN A CA 1
ATOM 753 C C . ASN A 1 97 ? 3.812 -10.508 -15.077 1.00 95.12 97 ASN A C 1
ATOM 755 O O . ASN A 1 97 ? 2.934 -10.059 -14.344 1.00 95.12 97 ASN A O 1
ATOM 759 N N . ALA A 1 98 ? 4.267 -11.756 -14.947 1.00 95.88 98 ALA A N 1
ATOM 760 C CA . ALA A 1 98 ? 3.721 -12.699 -13.970 1.00 95.88 98 ALA A CA 1
ATOM 761 C C . ALA A 1 98 ? 3.981 -12.308 -12.505 1.00 95.88 98 ALA A C 1
ATOM 763 O O . ALA A 1 98 ? 3.270 -12.783 -11.624 1.00 95.88 98 ALA A O 1
ATOM 764 N N . GLU A 1 99 ? 4.994 -11.481 -12.243 1.00 95.62 99 GLU A N 1
ATOM 765 C CA . GLU A 1 99 ? 5.317 -11.028 -10.890 1.00 95.62 99 GLU A CA 1
ATOM 766 C C . GLU A 1 99 ? 4.528 -9.784 -10.490 1.00 95.62 99 GLU A C 1
ATOM 768 O O . GLU A 1 99 ? 4.461 -9.499 -9.301 1.00 95.62 99 GLU A O 1
ATOM 773 N N . HIS A 1 100 ? 3.930 -9.068 -11.448 1.00 97.50 100 HIS A N 1
ATOM 774 C CA . HIS A 1 100 ? 3.178 -7.842 -11.204 1.00 97.50 100 HIS A CA 1
ATOM 775 C C . HIS A 1 100 ? 2.013 -8.072 -10.233 1.00 97.50 100 HIS A C 1
ATOM 777 O O . HIS A 1 100 ? 1.049 -8.772 -10.551 1.00 97.50 100 HIS A O 1
ATOM 783 N N . ASP A 1 101 ? 2.077 -7.435 -9.067 1.00 97.94 101 ASP A N 1
ATOM 784 C CA . ASP A 1 101 ? 1.007 -7.442 -8.075 1.00 97.94 101 ASP A CA 1
ATOM 785 C C . ASP A 1 101 ? 1.028 -6.132 -7.294 1.00 97.94 101 ASP A C 1
ATOM 787 O O . ASP A 1 101 ? 1.773 -5.956 -6.332 1.00 97.94 101 ASP A O 1
ATOM 791 N N . THR A 1 102 ? 0.186 -5.199 -7.709 1.00 97.69 102 THR A N 1
ATOM 792 C CA . THR A 1 102 ? 0.042 -3.873 -7.102 1.00 97.69 102 THR A CA 1
ATOM 793 C C . THR A 1 102 ? -1.018 -3.830 -6.009 1.00 97.69 102 THR A C 1
ATOM 795 O O . THR A 1 102 ? -1.362 -2.762 -5.508 1.00 97.69 102 THR A O 1
ATOM 798 N N . THR A 1 103 ? -1.579 -4.979 -5.623 1.00 98.06 103 THR A N 1
ATOM 799 C CA . THR A 1 103 ? -2.716 -5.000 -4.704 1.00 98.06 103 THR A CA 1
ATOM 800 C C . THR A 1 103 ? -2.261 -5.142 -3.256 1.00 98.06 103 THR A C 1
ATOM 802 O O . THR A 1 103 ? -1.852 -6.218 -2.806 1.00 98.06 103 THR A O 1
ATOM 805 N N . VAL A 1 104 ? -2.443 -4.084 -2.470 1.00 98.00 104 VAL A N 1
ATOM 806 C CA . VAL A 1 104 ? -2.315 -4.145 -1.013 1.00 98.00 104 VAL A CA 1
ATOM 807 C C . VAL A 1 104 ? -3.546 -4.832 -0.439 1.00 98.00 104 VAL A C 1
ATOM 809 O O . VAL A 1 104 ? -4.663 -4.330 -0.534 1.00 98.00 104 VAL A O 1
ATOM 812 N N . ARG A 1 105 ? -3.333 -5.990 0.186 1.00 97.81 105 ARG A N 1
ATOM 813 C CA . ARG A 1 105 ? -4.369 -6.805 0.837 1.00 97.81 105 ARG A CA 1
ATOM 814 C C . ARG A 1 105 ? -4.218 -6.740 2.353 1.00 97.81 105 ARG A C 1
ATOM 816 O O . ARG A 1 105 ? -3.139 -7.048 2.865 1.00 97.81 105 ARG A O 1
ATOM 823 N N . ALA A 1 106 ? -5.288 -6.369 3.055 1.00 96.88 106 ALA A N 1
ATOM 824 C CA . ALA A 1 106 ? -5.349 -6.290 4.515 1.00 96.88 106 ALA A CA 1
ATOM 825 C C . ALA A 1 106 ? -6.705 -6.805 5.029 1.00 96.88 106 ALA A C 1
ATOM 827 O O . ALA A 1 106 ? -7.675 -6.053 5.133 1.00 96.88 106 ALA A O 1
ATOM 828 N N . GLY A 1 107 ? -6.780 -8.102 5.342 1.00 93.75 107 GLY A N 1
ATOM 829 C CA . GLY A 1 107 ? -8.063 -8.771 5.580 1.00 93.75 107 GLY A CA 1
ATOM 830 C C . GLY A 1 107 ? -8.938 -8.731 4.325 1.00 93.75 107 GLY A C 1
ATOM 831 O O . GLY A 1 107 ? -8.465 -9.084 3.248 1.00 93.75 107 GLY A O 1
ATOM 832 N N . ASP A 1 108 ? -10.176 -8.251 4.458 1.00 92.31 108 ASP A N 1
ATOM 833 C CA . ASP A 1 108 ? -11.114 -8.110 3.330 1.00 92.31 108 ASP A CA 1
ATOM 834 C C . ASP A 1 108 ? -10.913 -6.808 2.531 1.00 92.31 108 ASP A C 1
ATOM 836 O O . ASP A 1 108 ? -11.682 -6.510 1.617 1.00 92.31 108 ASP A O 1
ATOM 840 N N . LEU A 1 109 ? -9.914 -5.998 2.893 1.00 93.50 109 LEU A N 1
ATOM 841 C CA . LEU A 1 109 ? -9.638 -4.717 2.256 1.00 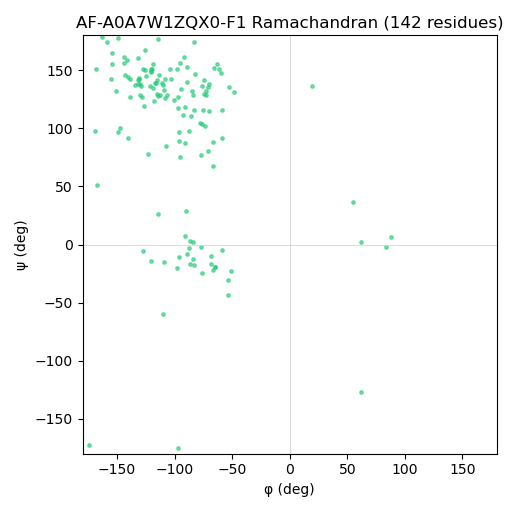93.50 109 LEU A CA 1
ATOM 842 C C . LEU A 1 109 ? -8.576 -4.871 1.162 1.00 93.50 109 LEU A C 1
ATOM 844 O O . LEU A 1 109 ? -7.531 -5.490 1.386 1.00 93.50 109 LEU A O 1
ATOM 848 N N . MET A 1 110 ? -8.841 -4.277 -0.002 1.00 95.12 110 MET A N 1
ATOM 849 C CA . MET A 1 110 ? -7.950 -4.270 -1.162 1.00 95.12 110 MET A CA 1
ATOM 850 C C . MET A 1 110 ? -7.755 -2.829 -1.639 1.00 95.12 110 MET A C 1
ATOM 852 O O . MET A 1 110 ? -8.737 -2.128 -1.864 1.00 95.12 110 MET A O 1
ATOM 856 N N . LEU A 1 111 ? -6.503 -2.398 -1.776 1.00 95.00 111 LEU A N 1
ATOM 857 C CA . LEU A 1 111 ? -6.124 -1.089 -2.318 1.00 95.00 111 LEU A CA 1
ATOM 858 C C . LEU A 1 111 ? -5.145 -1.281 -3.465 1.00 95.00 111 LEU A C 1
ATOM 860 O O . LEU A 1 111 ? -4.358 -2.230 -3.458 1.00 95.00 111 LEU A O 1
ATOM 864 N N . GLU A 1 112 ? -5.167 -0.355 -4.411 1.00 96.31 112 GLU A N 1
ATOM 865 C CA . GLU A 1 112 ? -4.177 -0.306 -5.477 1.00 96.31 112 GLU A CA 1
ATOM 866 C C . GLU A 1 112 ? -2.988 0.548 -5.038 1.00 96.31 112 GLU A C 1
ATOM 868 O O . GLU A 1 112 ? -3.137 1.574 -4.365 1.00 96.31 112 GLU A O 1
ATOM 873 N N . TRP A 1 113 ? -1.797 0.092 -5.397 1.00 97.25 113 TRP A N 1
ATOM 874 C CA . TRP A 1 113 ? -0.535 0.734 -5.084 1.00 97.25 113 TRP A CA 1
ATOM 875 C C . TRP A 1 113 ? 0.260 0.983 -6.354 1.00 97.25 113 TRP A C 1
ATOM 877 O O . TRP A 1 113 ? 0.260 0.144 -7.247 1.00 97.25 113 TRP A O 1
ATOM 887 N N . SER A 1 114 ? 0.990 2.093 -6.397 1.00 96.62 114 SER A N 1
ATOM 888 C CA . SER A 1 114 ? 2.014 2.294 -7.415 1.00 96.62 114 SER A CA 1
ATOM 889 C C . SER A 1 114 ? 3.351 2.669 -6.811 1.00 96.62 114 SER A C 1
ATOM 891 O O . SER A 1 114 ? 3.434 3.311 -5.755 1.00 96.62 114 SER A O 1
ATOM 893 N N . TYR A 1 115 ? 4.414 2.302 -7.514 1.00 97.38 115 TYR A N 1
ATOM 894 C CA . TYR A 1 115 ? 5.757 2.662 -7.127 1.00 97.38 115 TYR A CA 1
ATOM 895 C C . TYR A 1 115 ? 5.980 4.166 -7.321 1.00 97.38 115 TYR A C 1
ATOM 897 O O . TYR A 1 115 ? 5.535 4.770 -8.300 1.00 97.38 115 TYR A O 1
ATOM 905 N N . GLY A 1 116 ? 6.652 4.790 -6.353 1.00 96.62 116 GLY A N 1
ATOM 906 C CA . GLY A 1 116 ? 7.106 6.175 -6.449 1.00 96.62 116 GLY A CA 1
ATOM 907 C C . GLY A 1 116 ? 8.623 6.243 -6.573 1.00 96.62 116 GLY A C 1
ATOM 908 O O . GLY A 1 116 ? 9.152 6.768 -7.553 1.00 96.62 116 GLY A O 1
ATOM 909 N N . SER A 1 117 ? 9.320 5.713 -5.568 1.00 96.25 117 SER A N 1
ATOM 910 C CA . SER A 1 117 ? 10.781 5.636 -5.479 1.00 96.25 117 SER A CA 1
ATOM 911 C C . SER A 1 117 ? 11.206 4.611 -4.420 1.00 96.25 117 SER A C 1
ATOM 913 O O . SER A 1 117 ? 10.375 4.107 -3.667 1.00 96.25 117 SER A O 1
ATOM 915 N N . ASP A 1 118 ? 12.515 4.410 -4.249 1.00 96.75 118 ASP A N 1
ATOM 916 C CA . ASP A 1 118 ? 13.106 3.568 -3.195 1.00 96.75 118 ASP A CA 1
ATOM 917 C C . ASP A 1 118 ? 12.743 4.009 -1.760 1.00 96.75 118 ASP A C 1
ATOM 919 O O . ASP A 1 118 ? 13.138 3.373 -0.786 1.00 96.75 118 ASP A O 1
ATOM 923 N N . THR A 1 119 ? 12.028 5.127 -1.596 1.00 95.94 119 THR A N 1
ATOM 924 C CA . THR A 1 119 ? 11.626 5.664 -0.288 1.00 95.94 119 THR A CA 1
ATOM 925 C C . THR A 1 119 ? 10.130 5.954 -0.160 1.00 95.94 119 THR A C 1
ATOM 927 O O . THR A 1 119 ? 9.683 6.303 0.936 1.00 95.94 119 THR A O 1
ATOM 930 N N . ASN A 1 120 ? 9.347 5.817 -1.238 1.00 97.00 120 ASN A N 1
ATOM 931 C CA . ASN A 1 120 ? 7.910 6.078 -1.204 1.00 97.00 120 ASN A CA 1
ATOM 932 C C . ASN A 1 120 ? 7.105 5.322 -2.275 1.00 97.00 120 ASN A C 1
ATOM 934 O O . ASN A 1 120 ? 7.624 4.842 -3.281 1.00 97.00 120 ASN A O 1
ATOM 938 N N . GLY A 1 121 ? 5.791 5.292 -2.081 1.00 96.69 121 GLY A N 1
ATOM 939 C CA . GLY A 1 121 ? 4.828 4.838 -3.080 1.00 96.69 121 GLY A CA 1
ATOM 940 C C . GLY A 1 121 ? 3.500 5.562 -2.932 1.00 96.69 121 GLY A C 1
ATOM 941 O O . GLY A 1 121 ? 3.322 6.374 -2.022 1.00 96.69 121 GLY A O 1
ATOM 942 N N . PHE A 1 122 ? 2.571 5.263 -3.826 1.00 96.69 122 PHE A N 1
ATOM 943 C CA . PHE A 1 122 ? 1.257 5.887 -3.870 1.00 96.69 122 PHE A CA 1
ATOM 944 C C . PHE A 1 122 ? 0.175 4.854 -3.596 1.00 96.69 122 PHE A C 1
ATOM 946 O O . PHE A 1 122 ? 0.253 3.736 -4.096 1.00 96.69 122 PHE A O 1
ATOM 953 N N . LEU A 1 123 ? -0.839 5.227 -2.818 1.00 95.62 123 LEU A N 1
ATOM 954 C CA . LEU A 1 123 ? -2.057 4.437 -2.672 1.00 95.62 123 LEU A CA 1
ATOM 955 C C . LEU A 1 123 ? -3.249 5.126 -3.313 1.00 95.62 123 LEU A C 1
ATOM 957 O O . LEU A 1 123 ? -3.461 6.330 -3.132 1.00 95.62 123 LEU A O 1
ATOM 961 N N . TYR A 1 124 ? -4.051 4.306 -3.979 1.00 93.38 124 TYR A N 1
ATOM 962 C CA . TYR A 1 124 ? -5.298 4.676 -4.623 1.00 93.38 124 TYR A CA 1
ATOM 963 C C . TYR A 1 124 ? -6.454 3.962 -3.923 1.00 93.38 124 TYR A C 1
ATOM 965 O O . TYR A 1 124 ? -6.338 2.815 -3.478 1.00 93.38 124 TYR A O 1
ATOM 973 N N . PHE A 1 125 ? -7.568 4.669 -3.787 1.00 89.56 125 PHE A N 1
ATOM 974 C CA . PHE A 1 125 ? -8.771 4.198 -3.113 1.00 89.56 125 PHE A CA 1
ATOM 975 C C . PHE A 1 125 ? -9.983 4.929 -3.679 1.00 89.56 125 PHE A C 1
ATOM 977 O O . PHE A 1 125 ? -9.844 6.047 -4.173 1.00 89.56 125 PHE A O 1
ATOM 984 N N . ASP A 1 126 ? -11.162 4.319 -3.574 1.00 89.06 126 ASP A N 1
ATOM 985 C CA . ASP A 1 126 ? -12.418 4.988 -3.897 1.00 89.06 126 ASP A CA 1
ATOM 986 C C . ASP A 1 126 ? -12.904 5.766 -2.657 1.00 89.06 126 ASP A C 1
ATOM 988 O O . ASP A 1 126 ? -13.299 5.172 -1.651 1.00 89.06 126 ASP A O 1
ATOM 992 N N . PRO A 1 127 ? -12.890 7.108 -2.670 1.00 87.69 127 PRO A N 1
ATOM 993 C CA . PRO A 1 127 ? -13.326 7.895 -1.519 1.00 87.69 127 PRO A CA 1
ATOM 994 C C . PRO A 1 127 ? -14.839 7.800 -1.251 1.00 87.69 127 PRO A C 1
ATOM 996 O O . PRO A 1 127 ? -15.307 8.292 -0.221 1.00 87.69 127 PRO A O 1
ATOM 999 N N . SER A 1 128 ? -15.627 7.209 -2.160 1.00 88.31 128 SER A N 1
ATOM 1000 C CA . SER A 1 128 ? -17.064 7.002 -1.966 1.00 88.31 128 SER A CA 1
ATOM 1001 C C . SER A 1 128 ? -17.389 5.842 -1.019 1.00 88.31 128 SER A C 1
ATOM 1003 O O . SER A 1 128 ? -18.440 5.881 -0.373 1.00 88.31 128 SER A O 1
ATOM 1005 N N . ASP A 1 129 ? -16.485 4.866 -0.875 1.00 87.75 129 ASP A N 1
ATOM 1006 C CA . ASP A 1 129 ? -16.643 3.708 0.016 1.00 87.75 129 ASP A CA 1
ATOM 1007 C C . ASP A 1 129 ? -15.551 3.597 1.094 1.00 87.75 129 ASP A C 1
ATOM 1009 O O . ASP A 1 129 ? -15.733 2.887 2.089 1.00 87.75 129 ASP A O 1
ATOM 1013 N N . THR A 1 130 ? -14.456 4.348 0.942 1.00 90.75 130 THR A N 1
ATOM 1014 C CA . THR A 1 130 ? -13.260 4.229 1.772 1.00 90.75 130 THR A CA 1
ATOM 1015 C C . THR A 1 130 ? -12.815 5.577 2.335 1.00 90.75 130 THR A C 1
ATOM 1017 O O . THR A 1 130 ? -12.743 6.592 1.646 1.00 90.75 130 THR A O 1
ATOM 1020 N N . LYS A 1 131 ? -12.453 5.593 3.620 1.00 92.44 131 LYS A N 1
ATOM 1021 C CA . LYS A 1 131 ? -11.839 6.740 4.300 1.00 92.44 131 LYS A CA 1
ATOM 1022 C C . LYS A 1 131 ? -10.427 6.391 4.733 1.00 92.44 131 LYS A C 1
ATOM 1024 O O . LYS A 1 131 ? -10.230 5.390 5.419 1.00 92.44 131 LYS A O 1
ATOM 1029 N N . ILE A 1 132 ? -9.469 7.252 4.398 1.00 92.44 132 ILE A N 1
ATOM 1030 C CA . ILE A 1 132 ? -8.075 7.120 4.829 1.00 92.44 132 ILE A CA 1
ATOM 1031 C C . ILE A 1 132 ? -7.723 8.214 5.837 1.00 92.44 132 ILE A C 1
ATOM 1033 O O . ILE A 1 132 ? -8.085 9.378 5.675 1.00 92.44 132 ILE A O 1
ATOM 1037 N N . GLN A 1 133 ? -7.013 7.827 6.893 1.00 92.38 133 GLN A N 1
ATOM 1038 C CA . GLN A 1 133 ? -6.448 8.721 7.900 1.00 92.38 133 GLN A CA 1
ATOM 1039 C C . GLN A 1 133 ? -4.972 8.379 8.100 1.00 92.38 133 GLN A C 1
ATOM 1041 O O . GLN A 1 133 ? -4.642 7.221 8.353 1.00 92.38 133 GLN A O 1
ATOM 1046 N N . LEU A 1 134 ? -4.095 9.380 8.029 1.00 91.69 134 LEU A N 1
ATOM 1047 C CA . LEU A 1 134 ? -2.704 9.247 8.462 1.00 91.69 134 LEU A CA 1
ATOM 1048 C C . LEU A 1 134 ? -2.641 9.275 9.992 1.00 91.69 134 LEU A C 1
ATOM 1050 O O . LEU A 1 134 ? -3.311 10.080 10.641 1.00 91.69 134 LEU A O 1
ATOM 1054 N N . LEU A 1 135 ? -1.850 8.376 10.559 1.00 89.56 135 LEU A N 1
ATOM 1055 C CA . LEU A 1 135 ? -1.617 8.230 11.987 1.00 89.56 135 LEU A CA 1
ATOM 1056 C C . LEU A 1 135 ? -0.127 8.406 12.287 1.00 89.56 135 LEU A C 1
ATOM 1058 O O . LEU A 1 135 ? 0.722 8.020 11.487 1.00 89.56 135 LEU A O 1
ATOM 1062 N N . ASP A 1 136 ? 0.190 8.893 13.487 1.00 81.50 136 ASP A N 1
ATOM 1063 C CA . ASP A 1 136 ? 1.583 8.979 13.946 1.00 81.50 136 ASP A CA 1
ATOM 1064 C C . ASP A 1 136 ? 2.212 7.585 14.128 1.00 81.50 136 ASP A C 1
ATOM 1066 O O . ASP A 1 136 ? 1.509 6.636 14.494 1.00 81.50 136 ASP A O 1
ATOM 1070 N N . GLY A 1 137 ? 3.539 7.488 13.966 1.00 69.19 137 GLY A N 1
ATOM 1071 C CA . GLY A 1 137 ? 4.338 6.247 13.949 1.00 69.19 137 GLY A CA 1
ATOM 1072 C C . GLY A 1 137 ? 4.133 5.263 15.117 1.00 69.19 137 GLY A C 1
ATOM 1073 O O . GLY A 1 137 ? 4.335 4.060 14.961 1.00 69.19 137 GLY A O 1
ATOM 1074 N N . ASP A 1 138 ? 3.650 5.728 16.271 1.00 73.44 138 ASP A N 1
ATOM 1075 C CA . ASP A 1 138 ? 3.413 4.888 17.456 1.00 73.44 138 ASP A CA 1
ATOM 1076 C C . ASP A 1 138 ? 2.022 4.222 17.477 1.00 73.44 138 ASP A C 1
ATOM 1078 O O . ASP A 1 138 ? 1.681 3.468 18.397 1.00 73.44 138 ASP A O 1
ATOM 1082 N N . ASN A 1 139 ? 1.172 4.503 16.486 1.00 79.69 139 ASN A N 1
ATOM 1083 C CA . ASN A 1 139 ? -0.236 4.108 16.511 1.00 79.69 139 ASN A CA 1
ATOM 1084 C C . ASN A 1 139 ? -0.534 2.725 15.919 1.00 79.69 139 ASN A C 1
ATOM 1086 O O . ASN A 1 139 ? -1.663 2.250 16.086 1.00 79.69 139 ASN A O 1
ATOM 1090 N N . PHE A 1 140 ? 0.440 2.060 15.285 1.00 83.94 140 PHE A N 1
ATOM 1091 C CA . PHE A 1 140 ? 0.213 0.789 14.581 1.00 83.94 140 PHE A CA 1
ATOM 1092 C C . PHE A 1 140 ? -0.467 -0.257 15.483 1.00 83.94 140 PHE A C 1
ATOM 1094 O O . PHE A 1 140 ? -1.450 -0.898 15.106 1.00 83.94 140 PHE A O 1
ATOM 1101 N N . GLU A 1 141 ? -0.010 -0.364 16.733 1.00 83.44 141 GLU A N 1
ATOM 1102 C CA . GLU A 1 141 ? -0.527 -1.348 17.689 1.00 83.44 141 GLU A CA 1
ATOM 1103 C C . GLU A 1 141 ? -1.796 -0.898 18.433 1.00 83.44 141 GLU A C 1
ATOM 1105 O O . GLU A 1 141 ? -2.500 -1.723 19.020 1.00 83.44 141 GLU A O 1
ATOM 1110 N N . ARG A 1 142 ? -2.172 0.384 18.368 1.00 77.38 142 ARG A N 1
ATOM 1111 C CA . ARG A 1 142 ? -3.166 0.973 19.285 1.00 77.38 142 ARG A CA 1
ATOM 1112 C C . ARG A 1 142 ? -4.521 1.329 18.664 1.00 77.38 142 ARG A C 1
ATOM 1114 O O . ARG A 1 142 ? -5.450 1.593 19.420 1.00 77.38 142 ARG A O 1
ATOM 1121 N N . LYS A 1 143 ? -4.653 1.389 17.331 1.00 68.25 143 LYS A N 1
ATOM 1122 C CA . LYS A 1 143 ? -5.758 2.122 16.663 1.00 68.25 143 LYS A CA 1
ATOM 1123 C C . LYS A 1 143 ? -6.778 1.297 15.858 1.00 68.25 143 LYS A C 1
ATOM 1125 O O . LYS A 1 143 ? -7.426 1.853 14.969 1.00 68.25 143 LYS A O 1
ATOM 1130 N N . LEU A 1 144 ? -6.983 0.018 16.189 1.00 74.25 144 LEU A N 1
ATOM 1131 C CA . LEU A 1 144 ? -8.136 -0.737 15.672 1.00 74.25 144 LEU A CA 1
ATOM 1132 C C . LEU A 1 144 ? -9.318 -0.680 16.617 1.00 74.25 144 LEU A C 1
ATOM 1134 O O . LEU A 1 144 ? -9.309 -1.353 17.665 1.00 74.25 144 LEU A O 1
#

Solvent-accessible surface area (backbone atoms only — not comparable to full-atom values): 8641 Å² total; per-residue (Å²): 133,89,81,89,83,82,84,80,83,82,82,88,84,77,94,72,83,82,70,82,65,88,73,72,59,47,79,42,38,60,67,42,28,39,36,39,35,39,78,78,56,27,39,32,39,42,31,37,75,42,43,36,91,76,36,29,35,35,32,39,31,36,22,29,54,51,94,50,89,60,72,48,72,55,69,49,68,31,24,64,39,68,41,80,43,80,43,97,87,75,49,72,45,80,41,75,42,95,76,40,36,36,56,49,69,37,79,97,44,75,34,47,47,47,74,69,46,58,64,30,28,32,42,46,72,58,72,91,50,40,47,78,42,84,44,64,73,83,39,82,89,73,75,128